Protein AF-A0A383B1E2-F1 (afdb_monomer)

Mean predicted aligned error: 8.52 Å

pLDDT: mean 80.53, std 10.41, range [55.38, 95.06]

Organism: NCBI:txid408172

Radius of gyration: 17.36 Å; Cα contacts (8 Å, |Δi|>4): 173; chains: 1; bounding box: 60×38×37 Å

Sequence (96 aa):
MATLIKIKRASSGSAELAPSSLAAGELAVSYGDDSLHSNAGDRLFVGDVDGSNVLVIGGKYFADLADHAPGTLTASSALIADASSKLDNIKVDNLD

Structure (mmCIF, N/CA/C/O backbone):
data_AF-A0A383B1E2-F1
#
_entry.id   AF-A0A383B1E2-F1
#
loop_
_atom_site.group_PDB
_atom_site.id
_atom_site.type_symbol
_atom_site.label_atom_id
_atom_site.label_alt_id
_atom_site.label_comp_id
_atom_site.label_asym_id
_atom_site.label_entity_id
_atom_site.label_seq_id
_atom_site.pdbx_PDB_ins_code
_atom_site.Cartn_x
_atom_site.Cartn_y
_atom_site.Cartn_z
_atom_site.occupancy
_atom_site.B_iso_or_equiv
_atom_site.auth_seq_id
_atom_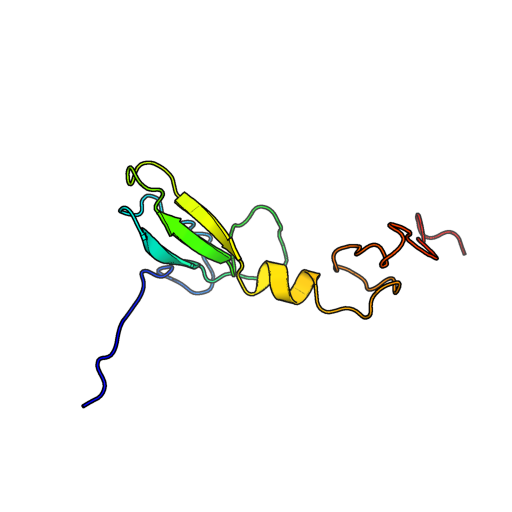site.auth_comp_id
_atom_site.auth_asym_id
_atom_site.auth_atom_id
_atom_site.pdbx_PDB_model_num
ATOM 1 N N . MET A 1 1 ? -31.791 1.403 -6.593 1.00 69.19 1 MET A N 1
ATOM 2 C CA . MET A 1 1 ? -31.251 2.529 -5.799 1.00 69.19 1 MET A CA 1
ATOM 3 C C . MET A 1 1 ? -29.800 2.205 -5.496 1.00 69.19 1 MET A C 1
ATOM 5 O O . MET A 1 1 ? -29.552 1.106 -5.023 1.00 69.19 1 MET A O 1
ATOM 9 N N . ALA A 1 2 ? -28.861 3.085 -5.839 1.00 78.38 2 ALA A N 1
ATOM 10 C CA . ALA A 1 2 ? -27.444 2.873 -5.550 1.00 78.38 2 ALA A CA 1
ATOM 11 C C . ALA A 1 2 ? -27.081 3.593 -4.247 1.00 78.38 2 ALA A C 1
ATOM 13 O O . ALA A 1 2 ? -27.342 4.789 -4.112 1.00 78.38 2 ALA A O 1
ATOM 14 N N . THR A 1 3 ? -26.501 2.871 -3.293 1.00 88.00 3 THR A N 1
ATOM 15 C CA . THR A 1 3 ? -25.995 3.452 -2.046 1.00 88.00 3 THR A CA 1
ATOM 16 C C . THR A 1 3 ? -24.555 3.890 -2.269 1.00 88.00 3 THR A C 1
ATOM 18 O O . THR A 1 3 ? -23.704 3.072 -2.612 1.00 88.00 3 THR A O 1
ATOM 21 N N . LEU A 1 4 ? -24.272 5.180 -2.086 1.00 89.81 4 LEU A N 1
ATOM 22 C CA . LEU A 1 4 ? -22.909 5.696 -2.163 1.00 89.81 4 LEU A CA 1
ATOM 23 C C . LEU A 1 4 ? -22.190 5.437 -0.835 1.00 89.81 4 LEU A C 1
ATOM 25 O O . LEU A 1 4 ? -22.434 6.134 0.149 1.00 89.81 4 LEU A O 1
ATOM 29 N N . ILE A 1 5 ? -21.290 4.456 -0.820 1.00 88.75 5 ILE A N 1
ATOM 30 C CA . ILE A 1 5 ? -20.387 4.214 0.308 1.00 88.75 5 ILE A CA 1
ATOM 31 C C . ILE A 1 5 ? -19.144 5.085 0.122 1.00 88.75 5 ILE A C 1
ATOM 33 O O . ILE A 1 5 ? -18.514 5.072 -0.934 1.00 88.75 5 ILE A O 1
ATOM 37 N N . LYS A 1 6 ? -18.799 5.864 1.149 1.00 89.69 6 LYS A N 1
ATOM 38 C CA . LYS A 1 6 ? -17.564 6.652 1.202 1.00 89.69 6 LYS A CA 1
ATOM 39 C C . LYS A 1 6 ? -16.637 6.029 2.237 1.00 89.69 6 LYS A C 1
ATOM 41 O O . LYS A 1 6 ? -17.089 5.689 3.325 1.00 89.69 6 LYS A O 1
ATOM 46 N N . ILE A 1 7 ? -15.357 5.941 1.902 1.00 91.25 7 ILE A N 1
ATOM 47 C CA . ILE A 1 7 ? -14.293 5.569 2.838 1.00 91.25 7 ILE A CA 1
ATOM 48 C C . ILE A 1 7 ? -13.589 6.825 3.359 1.00 91.25 7 ILE A C 1
ATOM 50 O O . ILE A 1 7 ? -13.676 7.896 2.738 1.00 91.25 7 ILE A O 1
ATOM 54 N N . LYS A 1 8 ? -12.906 6.702 4.503 1.00 91.12 8 LYS A N 1
ATOM 55 C CA . LYS A 1 8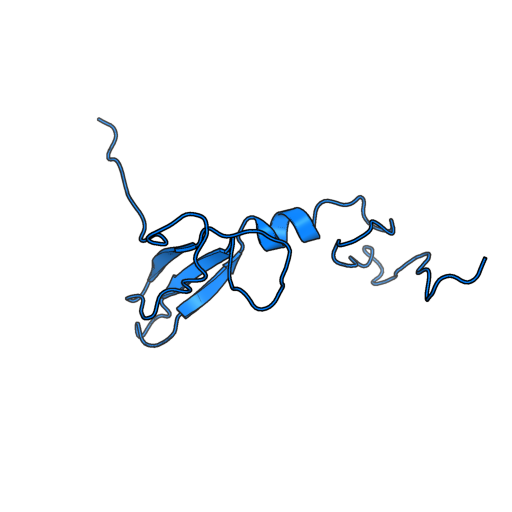 ? -12.080 7.782 5.053 1.00 91.12 8 LYS A CA 1
ATOM 56 C C . LYS A 1 8 ? -10.963 8.101 4.051 1.00 91.12 8 LYS A C 1
ATOM 58 O O . LYS A 1 8 ? -10.472 7.222 3.349 1.00 91.12 8 LYS A O 1
ATOM 63 N N . ARG A 1 9 ? -10.604 9.373 3.913 1.00 88.94 9 ARG A N 1
ATOM 64 C CA . ARG A 1 9 ? -9.601 9.803 2.935 1.00 88.94 9 ARG A CA 1
ATOM 65 C C . ARG A 1 9 ? -8.753 10.949 3.457 1.00 88.94 9 ARG A C 1
ATOM 67 O O . ARG A 1 9 ? -9.230 11.692 4.316 1.00 88.94 9 ARG A O 1
ATOM 74 N N . ALA A 1 10 ? -7.541 11.092 2.927 1.00 83.19 10 ALA A N 1
ATOM 75 C CA . ALA A 1 10 ? -6.680 12.233 3.224 1.00 83.19 10 ALA A CA 1
ATOM 76 C C . ALA A 1 10 ? -7.397 13.566 2.935 1.00 83.19 10 ALA A C 1
ATOM 78 O O . ALA A 1 10 ? -8.227 13.673 2.026 1.00 83.19 10 ALA A O 1
ATOM 79 N N . SER A 1 11 ? -7.099 14.582 3.748 1.00 75.25 11 SER A N 1
ATOM 80 C CA . SER A 1 11 ? -7.751 15.897 3.693 1.00 75.25 11 SER A CA 1
ATOM 81 C C . 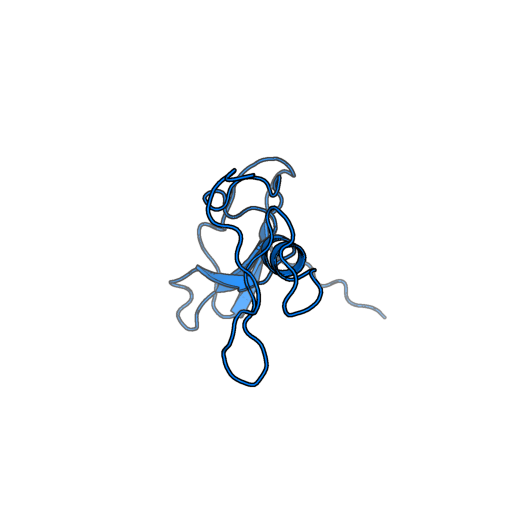SER A 1 11 ? -7.235 16.792 2.563 1.00 75.25 11 SER A C 1
ATOM 83 O O . SER A 1 11 ? -7.885 17.784 2.237 1.00 75.25 11 SER A O 1
ATOM 85 N N . SER A 1 12 ? -6.109 16.445 1.937 1.00 71.56 12 SER A N 1
ATOM 86 C CA . SER A 1 12 ? -5.587 17.111 0.745 1.00 71.56 12 SER A CA 1
ATOM 87 C C . SER A 1 12 ? -4.888 16.109 -0.179 1.00 71.56 12 SER A C 1
ATOM 89 O O . SER A 1 12 ? -4.541 15.006 0.236 1.00 71.56 12 SER A O 1
ATOM 91 N N . GLY A 1 13 ? -4.708 16.493 -1.447 1.00 62.72 13 GLY A N 1
ATOM 92 C CA . GLY A 1 13 ? -4.012 15.685 -2.456 1.00 62.72 13 GLY A CA 1
ATOM 93 C C . GLY A 1 13 ? -2.483 15.722 -2.360 1.00 62.72 13 GLY A C 1
ATOM 94 O O . GLY A 1 13 ? -1.818 15.028 -3.116 1.00 62.72 13 GLY A O 1
ATOM 95 N N . SER A 1 14 ? -1.932 16.548 -1.467 1.00 57.56 14 SER A N 1
ATOM 96 C CA . SER A 1 14 ? -0.491 16.826 -1.384 1.00 57.56 14 SER A CA 1
ATOM 97 C C . SER A 1 14 ? 0.077 16.641 0.022 1.00 57.56 14 SER A C 1
ATOM 99 O O . SER A 1 14 ? 1.225 17.005 0.244 1.00 57.56 14 SER A O 1
ATOM 101 N N . ALA A 1 15 ? -0.716 16.149 0.982 1.00 55.38 15 ALA A N 1
ATOM 102 C CA . ALA A 1 15 ? -0.262 15.964 2.356 1.00 55.38 15 ALA A CA 1
ATOM 103 C C . ALA A 1 15 ? -0.298 14.490 2.762 1.00 55.38 15 ALA A C 1
ATOM 105 O O . ALA A 1 15 ? -1.365 13.872 2.828 1.00 55.38 15 ALA A O 1
ATOM 106 N N . GLU A 1 16 ? 0.893 13.994 3.103 1.00 65.69 16 GLU A N 1
ATOM 107 C CA . GLU A 1 16 ? 1.169 12.778 3.863 1.00 65.69 16 GLU A CA 1
ATOM 108 C C . GLU A 1 16 ? 0.290 12.656 5.097 1.00 65.69 16 GLU A C 1
ATOM 110 O O . GLU A 1 16 ? 0.580 13.209 6.158 1.00 65.69 16 GLU A O 1
ATOM 115 N N . LEU A 1 17 ? -0.796 11.905 4.978 1.00 67.88 17 LEU A N 1
ATOM 116 C CA . LEU A 1 17 ? -1.676 11.651 6.104 1.00 67.88 17 LEU A CA 1
ATOM 117 C C . LEU A 1 17 ? -2.099 10.192 6.056 1.00 67.88 17 LEU A C 1
ATOM 119 O O . LEU A 1 17 ? -3.222 9.858 5.670 1.00 67.88 17 LEU A O 1
ATOM 123 N N . ALA A 1 18 ? -1.186 9.315 6.480 1.00 77.19 18 ALA A N 1
ATOM 124 C CA . ALA A 1 18 ? -1.625 8.042 7.026 1.00 77.19 18 ALA A CA 1
ATOM 125 C C . ALA A 1 18 ? -2.688 8.339 8.107 1.00 77.19 18 ALA A C 1
ATOM 127 O O . ALA A 1 18 ? -2.493 9.254 8.918 1.00 77.19 18 ALA A O 1
ATOM 128 N N . PRO A 1 19 ? -3.826 7.628 8.118 1.00 85.44 19 PRO A N 1
ATOM 129 C CA . PRO A 1 19 ? -4.830 7.810 9.155 1.00 85.44 19 PRO A CA 1
ATOM 130 C C . PRO A 1 19 ? -4.205 7.615 10.538 1.00 85.44 19 PRO A C 1
ATOM 132 O O . PRO A 1 19 ? -3.477 6.651 10.756 1.00 85.44 19 PRO A O 1
ATOM 135 N N . SER A 1 20 ? -4.516 8.499 11.487 1.00 86.38 20 SER A N 1
ATOM 136 C CA . SER A 1 20 ? -4.056 8.351 12.873 1.00 86.38 20 SER A CA 1
ATOM 137 C C . SER A 1 20 ? -4.785 7.231 13.619 1.00 86.38 20 SER A C 1
ATOM 139 O O . SER A 1 20 ? -4.248 6.685 14.578 1.00 86.38 20 SER A O 1
ATOM 141 N N . SER A 1 21 ? -6.002 6.887 13.188 1.00 89.25 21 SER A N 1
ATOM 142 C CA . SER A 1 21 ? -6.765 5.753 13.706 1.00 89.25 21 SER A CA 1
ATOM 143 C C . SER A 1 21 ? -7.847 5.284 12.729 1.00 89.25 21 SER A C 1
ATOM 145 O O . SER A 1 21 ? -8.428 6.067 11.960 1.00 89.25 21 SER A O 1
ATOM 147 N N . LEU A 1 22 ? -8.126 3.982 12.790 1.00 91.81 22 LEU A N 1
ATOM 148 C CA . LEU A 1 22 ? -9.193 3.302 12.065 1.00 91.81 22 LEU A CA 1
ATOM 149 C C . LEU A 1 22 ? -9.873 2.312 13.004 1.00 91.81 22 LEU A C 1
ATOM 151 O O . LEU A 1 22 ? -9.196 1.550 13.690 1.00 91.81 22 LEU A O 1
ATOM 155 N N . ALA A 1 23 ? -11.204 2.320 13.025 1.00 93.88 23 ALA A N 1
ATOM 156 C CA . ALA A 1 23 ? -11.956 1.274 13.707 1.00 93.88 23 ALA A CA 1
ATOM 157 C C . ALA A 1 23 ? -11.782 -0.076 12.991 1.00 93.88 23 ALA A C 1
ATOM 159 O O . ALA A 1 23 ? -11.347 -0.128 11.839 1.00 93.88 23 ALA A O 1
ATOM 160 N N . ALA A 1 24 ? -12.154 -1.169 13.655 1.00 94.44 24 ALA A N 1
ATOM 161 C CA . ALA A 1 24 ? -12.039 -2.505 13.084 1.00 94.44 24 ALA A CA 1
ATOM 162 C C . ALA A 1 24 ? -12.751 -2.618 11.727 1.00 94.44 24 ALA A C 1
ATOM 164 O O . ALA A 1 24 ? -13.952 -2.364 11.617 1.00 94.44 24 ALA A O 1
ATOM 165 N N . GLY A 1 25 ? -11.988 -2.966 10.686 1.00 91.38 25 GLY A N 1
ATOM 166 C CA . GLY A 1 25 ? -12.481 -3.064 9.311 1.00 91.38 25 GLY A CA 1
ATOM 167 C C . GLY A 1 25 ? -12.781 -1.724 8.624 1.00 91.38 25 GLY A C 1
ATOM 168 O O . GLY A 1 25 ? -13.268 -1.722 7.493 1.00 91.38 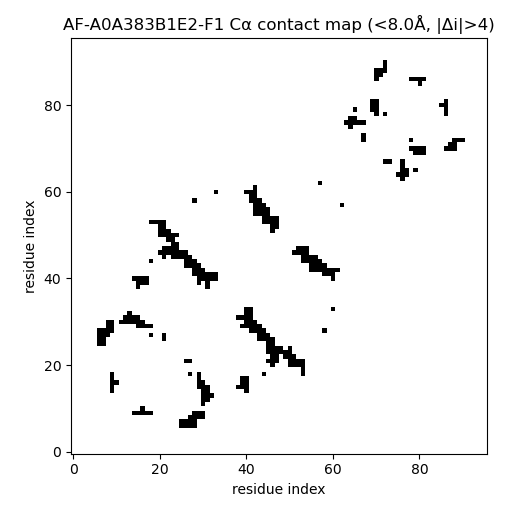25 GLY A O 1
ATOM 169 N N . GLU A 1 26 ? -12.501 -0.581 9.256 1.00 93.75 26 GLU A N 1
ATOM 170 C CA . GLU A 1 26 ? -12.655 0.727 8.621 1.00 93.75 26 GLU A CA 1
ATOM 171 C C . GLU A 1 26 ? -11.586 0.910 7.539 1.00 93.75 26 GLU A C 1
ATOM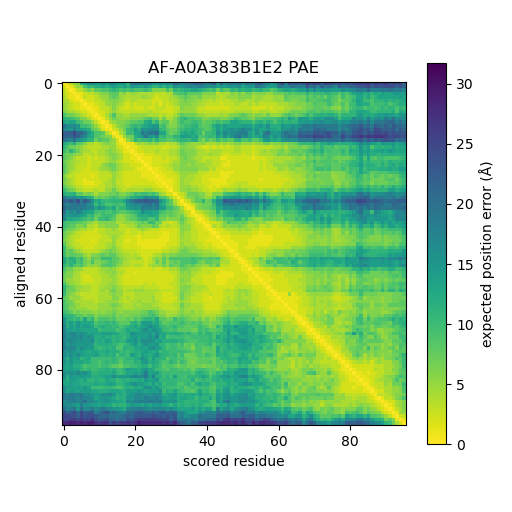 173 O O . GLU A 1 26 ? -10.393 0.769 7.802 1.00 93.75 26 GLU A O 1
ATOM 178 N N . LEU A 1 27 ? -12.023 1.249 6.325 1.00 93.62 27 LEU A N 1
ATOM 179 C CA . LEU A 1 27 ? -11.143 1.503 5.188 1.00 93.62 27 LEU A CA 1
ATOM 180 C C . LEU A 1 27 ? -10.789 2.984 5.073 1.00 93.62 27 LEU A C 1
ATOM 182 O O . LEU A 1 27 ? -11.644 3.863 5.250 1.00 93.62 27 LEU A O 1
ATOM 186 N N . ALA A 1 28 ? -9.546 3.251 4.676 1.00 93.00 28 ALA A N 1
ATOM 187 C CA . ALA A 1 28 ? -9.101 4.591 4.335 1.00 93.00 28 ALA A CA 1
ATOM 188 C C . ALA A 1 28 ? -8.145 4.630 3.143 1.00 93.00 28 ALA A C 1
ATOM 190 O O . ALA A 1 28 ? -7.438 3.665 2.878 1.00 93.00 28 ALA A O 1
ATOM 191 N N . VAL A 1 29 ? -8.104 5.765 2.447 1.00 90.94 29 VAL A N 1
ATOM 192 C CA . VAL A 1 29 ? -7.183 6.019 1.331 1.00 90.94 29 VAL A CA 1
ATOM 193 C C . VAL A 1 29 ? -6.388 7.303 1.560 1.00 90.94 29 VAL A C 1
ATOM 195 O O . VAL A 1 29 ? -6.949 8.321 1.969 1.00 90.94 29 VAL A O 1
ATOM 198 N N . SER A 1 30 ? -5.085 7.276 1.304 1.00 89.06 30 SER A N 1
ATOM 199 C CA . SER A 1 30 ? -4.262 8.487 1.256 1.00 89.06 30 SER A CA 1
ATOM 200 C C . SER A 1 30 ? -4.078 8.963 -0.180 1.00 89.06 30 SER A C 1
ATOM 202 O O . SER A 1 30 ? -4.197 8.194 -1.132 1.00 89.06 30 SER A O 1
ATOM 204 N N . TYR A 1 31 ? -3.784 10.251 -0.317 1.00 82.75 31 TYR A N 1
ATOM 205 C CA . TYR A 1 31 ? -3.408 10.882 -1.575 1.00 82.75 31 TYR A CA 1
ATOM 206 C C . TYR A 1 31 ? -2.033 11.517 -1.374 1.00 82.75 31 TYR A C 1
ATOM 208 O O . TYR A 1 31 ? -1.781 12.078 -0.307 1.00 82.75 31 TYR A O 1
ATOM 216 N N . GLY A 1 32 ? -1.147 11.422 -2.357 1.00 73.94 32 GLY A N 1
ATOM 217 C CA . GLY A 1 32 ? 0.163 12.065 -2.286 1.00 73.94 32 GLY A CA 1
ATOM 218 C C . GLY A 1 32 ? 1.055 11.658 -3.450 1.00 73.94 32 GLY A C 1
ATOM 219 O O . GLY A 1 32 ? 0.826 10.625 -4.063 1.00 73.94 32 GLY A O 1
ATOM 220 N N . ASP A 1 33 ? 2.055 12.483 -3.756 1.00 67.25 33 ASP A N 1
ATOM 221 C CA . ASP A 1 33 ? 3.006 12.210 -4.835 1.00 67.25 33 ASP A CA 1
ATOM 222 C C . ASP A 1 33 ? 3.887 10.991 -4.481 1.00 67.25 33 ASP A C 1
ATOM 224 O O . ASP A 1 33 ? 4.490 10.913 -3.408 1.00 67.25 33 ASP A O 1
ATOM 228 N N . ASP A 1 34 ? 3.894 10.030 -5.400 1.00 57.16 34 ASP A N 1
ATOM 229 C CA . ASP A 1 34 ? 4.393 8.646 -5.366 1.00 57.16 34 ASP A CA 1
ATOM 230 C C . ASP A 1 34 ? 5.925 8.517 -5.204 1.00 57.16 34 ASP A C 1
ATOM 232 O O . ASP A 1 34 ? 6.478 7.437 -5.011 1.00 57.16 34 ASP A O 1
ATOM 236 N N . SER A 1 35 ? 6.646 9.635 -5.246 1.00 56.38 35 SER A N 1
ATOM 237 C CA . SER A 1 35 ? 8.108 9.651 -5.362 1.00 56.38 35 SER A CA 1
ATOM 238 C C . SER A 1 35 ? 8.896 9.294 -4.086 1.00 56.38 35 SER A C 1
ATOM 240 O O . SER A 1 35 ? 10.119 9.158 -4.155 1.00 56.38 35 SER A O 1
ATOM 242 N N . LEU A 1 36 ? 8.254 9.102 -2.923 1.00 58.56 36 LEU A N 1
ATOM 243 C CA . LEU A 1 36 ? 8.944 8.813 -1.654 1.00 58.56 36 LEU A CA 1
ATOM 244 C C . LEU A 1 36 ? 8.321 7.635 -0.890 1.00 58.56 36 LEU A C 1
ATOM 246 O O . LEU A 1 36 ? 7.254 7.742 -0.300 1.00 58.56 36 LEU A O 1
ATOM 250 N N . HIS A 1 37 ? 9.046 6.520 -0.761 1.00 65.38 37 HIS A N 1
ATOM 251 C CA . HIS A 1 37 ? 8.593 5.321 -0.028 1.00 65.38 37 HIS A CA 1
ATOM 252 C C . HIS A 1 37 ? 8.208 5.565 1.453 1.00 65.38 37 HIS A C 1
ATOM 254 O O . HIS A 1 37 ? 7.562 4.722 2.089 1.00 65.38 37 HIS A O 1
ATOM 260 N N . SER A 1 38 ? 8.640 6.686 2.034 1.00 68.56 38 SER A N 1
ATOM 261 C CA . SER A 1 38 ? 8.453 7.055 3.440 1.00 68.56 38 SER A CA 1
ATOM 262 C C . SER A 1 38 ? 7.150 7.805 3.725 1.00 68.56 38 SER A C 1
ATOM 264 O O . SER A 1 38 ? 6.832 8.023 4.890 1.00 68.56 38 SER A O 1
ATOM 266 N N . ASN A 1 39 ? 6.403 8.201 2.694 1.00 70.50 39 ASN A N 1
ATOM 267 C CA . ASN A 1 39 ? 5.357 9.216 2.814 1.00 70.50 39 ASN A CA 1
ATOM 268 C C . ASN A 1 39 ? 3.929 8.666 3.021 1.00 70.50 39 ASN A C 1
ATOM 270 O O . ASN A 1 39 ? 2.983 9.395 3.310 1.00 70.50 39 ASN A O 1
ATOM 274 N N . ALA A 1 40 ? 3.750 7.353 2.893 1.00 78.75 40 ALA A N 1
ATOM 275 C CA . ALA A 1 40 ? 2.440 6.714 2.971 1.00 78.75 40 ALA A CA 1
ATOM 276 C C . ALA A 1 40 ? 1.383 7.274 1.989 1.00 78.75 40 ALA A C 1
ATOM 278 O O . ALA A 1 40 ? 0.192 7.041 2.203 1.00 78.75 40 ALA A O 1
ATOM 279 N N . GLY A 1 41 ? 1.797 7.975 0.928 1.00 84.19 41 GLY A N 1
ATOM 280 C CA . GLY A 1 41 ? 0.939 8.476 -0.146 1.00 84.19 41 GLY A CA 1
ATOM 281 C C . GLY A 1 41 ? 0.466 7.355 -1.069 1.00 84.19 41 GLY A C 1
ATOM 282 O O . GLY A 1 41 ? 1.105 6.308 -1.151 1.00 84.19 41 GLY A O 1
ATOM 283 N N . ASP A 1 42 ? -0.679 7.556 -1.723 1.00 86.94 42 ASP A N 1
ATOM 284 C CA . ASP A 1 42 ? -1.266 6.604 -2.675 1.00 86.94 42 ASP A CA 1
ATOM 285 C C . ASP A 1 42 ? -1.505 5.186 -2.104 1.00 86.94 42 ASP A C 1
ATOM 287 O O . ASP A 1 42 ? -1.464 4.184 -2.828 1.00 86.94 42 ASP A O 1
ATOM 291 N N . ARG A 1 43 ? -1.798 5.080 -0.797 1.00 89.00 43 ARG A N 1
ATOM 292 C CA . ARG A 1 43 ? -2.014 3.810 -0.076 1.00 89.00 43 ARG A CA 1
ATOM 293 C C . ARG A 1 43 ? -3.472 3.577 0.312 1.00 89.00 43 ARG A C 1
ATOM 295 O O . ARG A 1 43 ? -4.225 4.505 0.606 1.00 89.00 43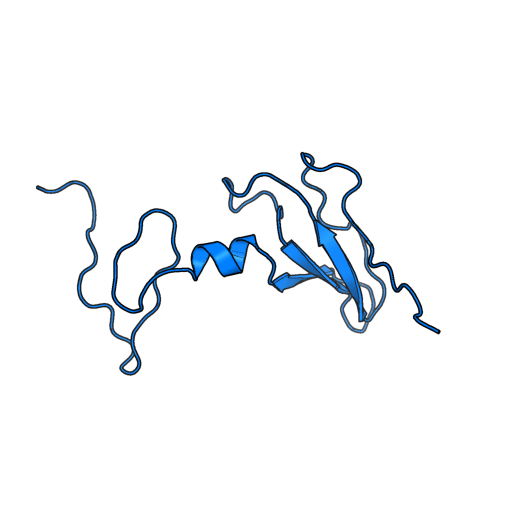 ARG A O 1
ATOM 302 N N . LEU A 1 44 ? -3.840 2.299 0.368 1.00 91.75 44 LEU A N 1
ATOM 303 C CA . LEU A 1 44 ? -5.078 1.785 0.946 1.00 91.75 44 LEU A CA 1
ATOM 304 C C . LEU A 1 44 ? -4.787 1.197 2.331 1.00 91.75 44 LEU A C 1
ATOM 306 O O . LEU A 1 44 ? -3.876 0.380 2.496 1.00 91.75 44 LEU A O 1
ATOM 310 N N . PHE A 1 45 ? -5.601 1.587 3.306 1.00 93.31 45 PHE A N 1
ATOM 311 C CA . PHE A 1 45 ? -5.466 1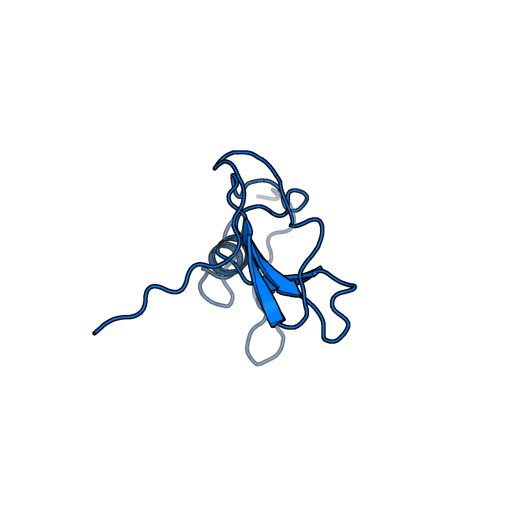.206 4.704 1.00 93.31 45 PHE A CA 1
ATOM 312 C C . PHE A 1 45 ? -6.722 0.514 5.228 1.00 93.31 45 PHE A C 1
ATOM 314 O O . PHE A 1 45 ? -7.832 0.801 4.769 1.00 93.31 45 PHE A O 1
ATOM 321 N N . VAL A 1 46 ? -6.543 -0.332 6.243 1.00 95.06 46 VAL A N 1
ATOM 322 C CA . VAL A 1 46 ? -7.630 -0.929 7.025 1.00 95.06 46 VAL A CA 1
ATOM 323 C C . VAL A 1 46 ? -7.299 -0.920 8.517 1.00 95.06 46 VAL A C 1
ATOM 325 O O . VAL A 1 46 ? -6.139 -1.083 8.901 1.00 95.06 46 VAL A O 1
ATOM 328 N N . GLY A 1 47 ? -8.308 -0.718 9.362 1.00 94.94 47 GLY A N 1
ATOM 329 C CA . GLY A 1 47 ? -8.176 -0.925 10.802 1.00 94.94 47 GLY A CA 1
ATOM 330 C C . GLY A 1 47 ? -8.161 -2.409 11.166 1.00 94.94 47 GLY A C 1
ATOM 331 O O . GLY A 1 47 ? -8.971 -3.189 10.662 1.00 94.94 47 GLY A O 1
ATOM 332 N N . ASP A 1 48 ? -7.244 -2.786 12.052 1.00 93.50 48 ASP A N 1
ATOM 333 C CA . ASP A 1 48 ? -7.132 -4.142 12.602 1.00 93.50 48 ASP A CA 1
ATOM 334 C C . ASP A 1 48 ? -8.348 -4.518 13.476 1.00 93.50 48 ASP A C 1
ATOM 336 O O . ASP A 1 48 ? -9.136 -3.654 13.856 1.00 93.50 48 ASP A O 1
ATOM 340 N N . VAL A 1 49 ? -8.505 -5.797 13.820 1.00 93.06 49 VAL A N 1
ATOM 341 C CA . VAL A 1 49 ? -9.651 -6.368 14.550 1.00 93.06 49 VAL A CA 1
ATOM 342 C C . VAL A 1 49 ? -9.971 -5.651 15.867 1.00 93.06 49 VAL A C 1
ATOM 344 O O . VAL A 1 49 ? -11.141 -5.515 16.217 1.00 93.06 49 VAL A O 1
ATOM 347 N N . ASP A 1 50 ? -8.954 -5.115 16.544 1.00 91.31 50 ASP A N 1
ATOM 348 C CA . ASP A 1 50 ? -9.101 -4.380 17.804 1.00 91.31 50 ASP A CA 1
ATOM 349 C C . ASP A 1 50 ? -9.214 -2.853 17.613 1.00 91.31 50 ASP A C 1
ATOM 351 O O . ASP A 1 50 ? -9.228 -2.101 18.587 1.00 91.31 50 ASP A O 1
ATOM 355 N N . GLY A 1 51 ? -9.218 -2.356 16.367 1.00 87.44 51 GLY A N 1
ATOM 356 C CA . GLY A 1 51 ? -9.238 -0.921 16.040 1.00 87.44 51 GLY A CA 1
ATOM 357 C C . GLY A 1 51 ? -8.026 -0.136 16.561 1.00 87.44 51 GLY A C 1
ATOM 358 O O . GLY A 1 51 ? -8.067 1.089 16.653 1.00 87.44 51 GLY A O 1
ATOM 359 N N . SER A 1 52 ? -6.966 -0.848 16.951 1.00 90.19 52 SER A N 1
ATOM 360 C CA . SER A 1 52 ? -5.784 -0.284 17.612 1.00 90.19 52 SER A CA 1
ATOM 361 C C . SER A 1 52 ? -4.641 0.005 16.639 1.00 90.19 52 SER A C 1
ATOM 363 O O . SER A 1 52 ? -3.795 0.850 16.919 1.00 90.19 52 SER A O 1
ATOM 365 N N . ASN A 1 53 ? -4.634 -0.666 15.484 1.00 90.94 53 ASN A N 1
ATOM 366 C CA . ASN A 1 53 ? -3.592 -0.545 14.472 1.00 90.94 53 ASN A CA 1
ATOM 367 C C . ASN A 1 53 ? -4.181 -0.128 13.122 1.00 90.94 53 ASN A C 1
ATOM 369 O O . ASN A 1 53 ? -5.293 -0.519 12.761 1.00 90.94 53 ASN A O 1
ATOM 373 N N . VAL A 1 54 ? -3.385 0.620 12.358 1.00 91.69 54 VAL A N 1
ATOM 374 C CA . VAL A 1 54 ? -3.663 0.984 10.966 1.00 91.69 54 VAL A CA 1
ATOM 375 C C . VAL A 1 54 ? -2.747 0.159 10.070 1.00 91.69 54 VAL A C 1
ATOM 377 O O . VAL A 1 54 ? -1.527 0.314 10.104 1.00 91.69 54 VAL A O 1
ATOM 380 N N . LEU A 1 55 ? -3.336 -0.734 9.280 1.00 92.38 55 LEU A N 1
ATOM 381 C CA . LEU A 1 55 ? -2.620 -1.651 8.399 1.00 92.38 55 LEU A CA 1
ATOM 382 C C . LEU A 1 55 ? -2.625 -1.112 6.969 1.00 92.38 55 LEU A C 1
ATOM 384 O O . LEU A 1 55 ? -3.656 -0.650 6.486 1.00 92.38 55 LEU A O 1
ATOM 388 N N . VAL A 1 56 ? -1.490 -1.207 6.277 1.00 91.19 56 VAL A N 1
ATOM 389 C CA . VAL A 1 56 ? -1.391 -0.926 4.837 1.00 91.19 56 VAL A CA 1
ATOM 390 C C . VAL A 1 56 ? -1.671 -2.217 4.078 1.00 91.19 56 VAL A C 1
ATOM 392 O O . VAL A 1 56 ? -0.975 -3.207 4.285 1.00 91.19 56 VAL A O 1
ATOM 395 N N . ILE A 1 57 ? -2.668 -2.202 3.195 1.00 91.94 57 ILE A N 1
ATOM 396 C CA . ILE A 1 57 ? -3.120 -3.402 2.467 1.00 91.94 57 ILE A CA 1
ATOM 397 C C . ILE A 1 57 ? -2.988 -3.290 0.947 1.00 91.94 57 ILE A C 1
ATOM 399 O O . ILE A 1 57 ? -3.319 -4.226 0.227 1.00 91.94 57 ILE A O 1
ATOM 403 N N . GLY A 1 58 ? -2.524 -2.150 0.443 1.00 89.44 58 GLY A N 1
ATOM 404 C CA . GLY A 1 58 ? -2.324 -1.930 -0.982 1.00 89.44 58 GLY A CA 1
ATOM 405 C C . GLY A 1 58 ? -2.332 -0.450 -1.320 1.00 89.44 58 GLY A C 1
ATOM 406 O O . GLY A 1 58 ? -1.975 0.387 -0.489 1.00 89.44 58 GLY A O 1
ATOM 407 N N . GLY A 1 59 ? -2.749 -0.133 -2.542 1.00 88.19 59 GLY A N 1
ATOM 408 C CA . GLY A 1 59 ? -2.793 1.227 -3.071 1.00 88.19 59 GLY A CA 1
ATOM 409 C C . GLY A 1 59 ? -2.082 1.348 -4.411 1.00 88.19 59 GLY A C 1
ATOM 410 O O . GLY A 1 59 ? -1.406 0.414 -4.847 1.00 88.19 59 GLY A O 1
ATOM 411 N N . LYS A 1 60 ? -2.252 2.504 -5.052 1.00 85.75 60 LYS A N 1
ATOM 412 C CA . LYS A 1 60 ? -1.652 2.809 -6.351 1.00 85.75 60 LYS A CA 1
ATOM 413 C C . LYS A 1 60 ? -0.121 2.727 -6.285 1.00 85.75 60 LYS A C 1
ATOM 415 O O . LYS A 1 60 ? 0.453 2.096 -7.155 1.00 85.75 60 LYS A O 1
ATOM 420 N N . TYR A 1 61 ? 0.501 3.196 -5.198 1.00 84.44 61 TYR A N 1
ATOM 421 C CA . TYR A 1 61 ? 1.951 3.078 -4.970 1.00 84.44 61 TYR A CA 1
ATOM 422 C C . TYR A 1 61 ? 2.483 1.654 -5.229 1.00 84.44 61 TYR A C 1
ATOM 424 O O . TYR A 1 61 ? 3.458 1.441 -5.941 1.00 84.44 61 TYR A O 1
ATOM 432 N N . PHE A 1 62 ? 1.814 0.632 -4.682 1.00 84.50 62 PHE A N 1
ATOM 433 C CA . PHE A 1 62 ? 2.248 -0.758 -4.861 1.00 84.50 62 PHE A CA 1
ATOM 434 C C . PHE A 1 62 ? 1.905 -1.317 -6.242 1.00 84.50 62 PHE A C 1
ATOM 436 O O . PHE A 1 62 ? 2.624 -2.181 -6.737 1.00 84.50 62 PHE A O 1
ATOM 443 N N . ALA A 1 63 ? 0.805 -0.855 -6.840 1.00 85.00 63 ALA A N 1
ATOM 444 C CA . ALA A 1 63 ? 0.419 -1.252 -8.188 1.00 85.00 63 ALA A CA 1
ATOM 445 C C . ALA A 1 63 ? 1.418 -0.720 -9.223 1.00 85.00 63 ALA A C 1
ATOM 447 O O . ALA A 1 63 ? 1.859 -1.485 -10.072 1.00 85.00 63 ALA A O 1
ATOM 448 N N . ASP A 1 64 ? 1.844 0.535 -9.085 1.00 83.56 64 ASP A N 1
ATOM 449 C CA . ASP A 1 64 ? 2.811 1.176 -9.979 1.00 83.56 64 ASP A CA 1
ATOM 450 C C . ASP A 1 64 ? 4.203 0.541 -9.835 1.00 83.56 64 ASP A C 1
ATOM 452 O O . ASP A 1 64 ? 4.884 0.277 -10.825 1.00 83.56 64 ASP A O 1
ATOM 456 N N . LEU A 1 65 ? 4.598 0.163 -8.612 1.00 80.75 65 LEU A N 1
ATOM 457 C CA . LEU A 1 65 ? 5.806 -0.641 -8.395 1.00 80.75 65 LEU A CA 1
ATOM 458 C C . LEU A 1 65 ? 5.748 -2.015 -9.083 1.00 80.75 65 LEU A C 1
ATOM 460 O O . LEU A 1 65 ? 6.790 -2.553 -9.464 1.00 80.75 65 LEU A O 1
ATOM 464 N N . ALA A 1 66 ? 4.561 -2.604 -9.213 1.00 80.69 66 ALA A N 1
ATOM 465 C CA . ALA A 1 66 ? 4.356 -3.913 -9.825 1.00 80.69 66 ALA A CA 1
ATOM 466 C C . ALA A 1 66 ? 4.096 -3.849 -11.342 1.00 80.69 66 ALA A C 1
ATOM 468 O O . ALA A 1 66 ? 4.024 -4.903 -11.974 1.00 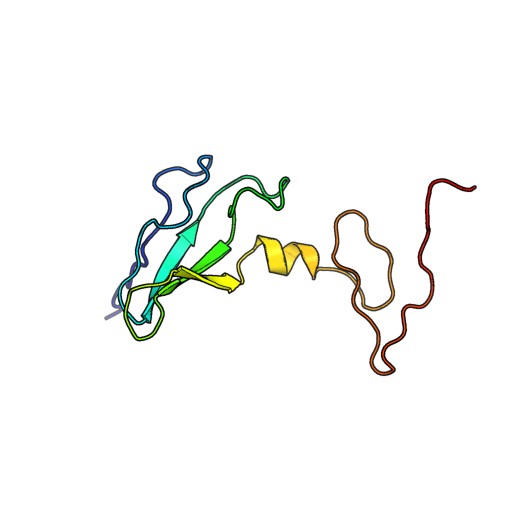80.69 66 ALA A O 1
ATOM 469 N N . ASP A 1 67 ? 3.989 -2.656 -11.935 1.00 79.31 67 ASP A N 1
ATOM 470 C CA . ASP A 1 67 ? 3.694 -2.465 -13.359 1.00 79.31 67 ASP A CA 1
ATOM 471 C C . ASP A 1 67 ? 4.950 -2.637 -14.234 1.00 79.31 67 ASP A C 1
ATOM 473 O O . ASP A 1 67 ? 5.489 -1.701 -14.821 1.00 79.31 67 ASP A O 1
ATOM 477 N N . HIS A 1 68 ? 5.469 -3.864 -14.281 1.00 72.50 68 HIS A N 1
ATOM 478 C CA . HIS A 1 68 ? 6.546 -4.262 -15.185 1.00 72.50 68 HIS A CA 1
ATOM 479 C C . HIS A 1 68 ? 6.346 -5.705 -15.657 1.00 72.50 68 HIS A C 1
ATOM 481 O O . HIS A 1 68 ? 5.769 -6.544 -14.961 1.00 72.50 68 HIS A O 1
ATOM 487 N N . ALA A 1 69 ? 6.846 -6.022 -16.855 1.00 73.75 69 ALA A N 1
ATOM 488 C CA . ALA A 1 69 ? 6.861 -7.403 -17.319 1.00 73.75 69 ALA A CA 1
ATOM 489 C C . ALA A 1 69 ? 7.771 -8.237 -16.393 1.00 73.75 69 ALA A C 1
ATOM 491 O O . ALA A 1 69 ? 8.907 -7.815 -16.1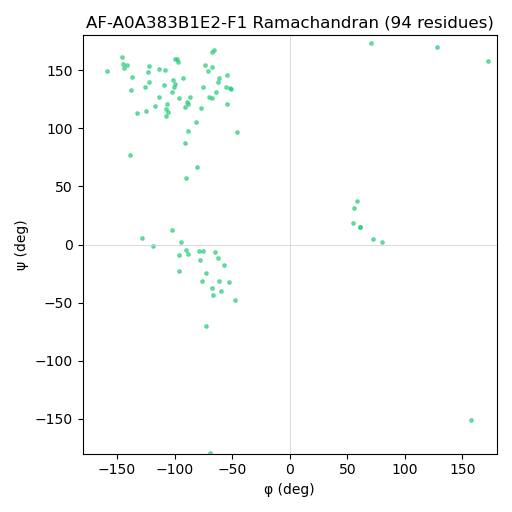33 1.00 73.75 69 ALA A O 1
ATOM 492 N N . PRO A 1 70 ? 7.326 -9.411 -15.906 1.00 71.19 70 PRO A N 1
ATOM 493 C CA . PRO A 1 70 ? 8.152 -10.266 -15.060 1.00 71.19 70 PRO A CA 1
ATOM 494 C C . PRO A 1 70 ? 9.517 -10.543 -15.699 1.00 71.19 70 PRO A C 1
ATOM 496 O O . PRO A 1 70 ? 9.600 -10.836 -16.892 1.00 71.19 70 PRO A O 1
ATOM 499 N N . GLY A 1 71 ? 10.586 -10.434 -14.908 1.00 65.81 71 GLY A N 1
ATOM 500 C CA . GLY A 1 71 ? 11.960 -10.635 -15.379 1.00 65.81 71 GLY A CA 1
ATOM 501 C C . GLY A 1 71 ? 12.592 -9.443 -16.110 1.00 65.81 71 GLY A C 1
ATOM 502 O O . GLY A 1 71 ? 13.738 -9.554 -16.540 1.00 65.81 71 GLY A O 1
ATOM 503 N N . THR A 1 72 ? 11.905 -8.301 -16.235 1.00 71.31 72 THR A N 1
ATOM 504 C CA . THR A 1 72 ? 12.475 -7.078 -16.831 1.00 71.31 72 THR A CA 1
ATOM 505 C C . THR A 1 72 ? 12.906 -6.067 -15.772 1.00 71.31 72 THR A C 1
ATOM 507 O O . THR A 1 72 ? 12.237 -5.882 -14.757 1.00 71.31 72 THR A O 1
ATOM 510 N N . LEU A 1 73 ? 14.030 -5.386 -16.015 1.00 73.62 73 LEU A N 1
ATOM 511 C CA . LEU A 1 73 ? 14.513 -4.313 -15.151 1.00 73.62 73 LEU A CA 1
ATOM 512 C C . LEU A 1 73 ? 13.910 -2.975 -15.593 1.00 73.62 73 LEU A C 1
ATOM 514 O O . LEU A 1 73 ? 14.418 -2.337 -16.516 1.00 73.62 73 LEU A O 1
ATOM 518 N N . THR A 1 74 ? 12.840 -2.561 -14.918 1.00 74.50 74 THR A N 1
ATOM 519 C CA . THR A 1 74 ? 12.216 -1.244 -15.105 1.00 74.50 74 THR A CA 1
ATOM 520 C C . THR A 1 74 ? 12.656 -0.302 -13.986 1.00 74.50 74 THR A C 1
ATOM 522 O O . THR A 1 74 ? 12.731 -0.696 -12.821 1.00 74.50 74 THR A O 1
ATOM 525 N N . ALA A 1 75 ? 13.010 0.936 -14.338 1.00 72.56 75 ALA A N 1
ATOM 526 C CA . ALA A 1 75 ? 13.425 1.935 -13.358 1.00 72.56 75 ALA A CA 1
ATOM 527 C C . ALA A 1 75 ? 12.279 2.246 -12.383 1.00 72.56 75 ALA A C 1
ATOM 529 O O . ALA A 1 75 ? 11.131 2.359 -12.799 1.00 72.56 75 ALA A O 1
ATOM 530 N N . SER A 1 76 ? 12.608 2.408 -11.100 1.00 72.44 76 SER A N 1
ATOM 531 C CA . SER A 1 76 ? 11.647 2.718 -10.029 1.00 72.44 76 SER A CA 1
ATOM 532 C C . SER A 1 76 ? 10.546 1.672 -9.796 1.00 72.44 76 SER A C 1
ATOM 534 O O . SER A 1 76 ? 9.595 1.971 -9.086 1.00 72.44 76 SER A O 1
ATOM 536 N N . SER A 1 77 ? 10.675 0.450 -10.323 1.00 73.94 77 SER A N 1
ATOM 537 C CA . SER A 1 77 ? 9.757 -0.667 -10.054 1.00 73.94 77 SER A CA 1
ATOM 538 C C . SER A 1 77 ? 10.321 -1.631 -9.003 1.00 73.94 77 SER A C 1
ATOM 540 O O . SER A 1 77 ? 11.531 -1.691 -8.763 1.00 73.94 77 SER A O 1
ATOM 542 N N . ALA A 1 78 ? 9.447 -2.419 -8.375 1.00 77.44 78 ALA A N 1
ATOM 543 C CA . ALA A 1 78 ? 9.869 -3.550 -7.553 1.00 77.44 78 ALA A CA 1
ATOM 544 C C . ALA A 1 78 ? 10.496 -4.646 -8.432 1.00 77.44 78 ALA A C 1
ATOM 546 O O . ALA A 1 78 ? 10.151 -4.781 -9.597 1.00 77.44 78 ALA A O 1
ATOM 547 N N . LEU A 1 79 ? 11.397 -5.460 -7.881 1.00 81.25 79 LEU A N 1
ATOM 548 C CA . LEU A 1 79 ? 11.933 -6.633 -8.579 1.00 81.25 79 LEU A CA 1
ATOM 549 C C . LEU A 1 79 ? 11.061 -7.854 -8.259 1.00 81.25 79 LEU A C 1
ATOM 551 O O . LEU A 1 79 ? 10.978 -8.253 -7.096 1.00 81.25 79 LEU A O 1
ATOM 555 N N . ILE A 1 80 ? 10.437 -8.460 -9.272 1.00 79.31 80 ILE A N 1
ATOM 556 C CA . ILE A 1 80 ? 9.625 -9.678 -9.117 1.00 79.31 80 ILE A CA 1
ATOM 557 C C . ILE A 1 80 ? 10.376 -10.877 -9.701 1.00 79.31 80 ILE A C 1
ATOM 559 O O . ILE A 1 80 ? 10.714 -10.900 -10.886 1.00 79.31 80 ILE A O 1
ATOM 563 N N . ALA A 1 81 ? 10.631 -11.879 -8.854 1.00 75.94 81 ALA A N 1
ATOM 564 C CA . ALA A 1 81 ? 11.230 -13.140 -9.275 1.00 75.94 81 ALA A CA 1
ATOM 565 C C . ALA A 1 81 ? 10.243 -13.974 -10.108 1.00 75.94 81 ALA A C 1
ATOM 567 O O . ALA A 1 81 ? 9.030 -13.921 -9.898 1.00 75.94 81 ALA A O 1
ATOM 568 N N . ASP A 1 82 ? 10.768 -14.758 -11.044 1.00 77.38 82 ASP A N 1
ATOM 569 C CA . ASP A 1 82 ? 9.975 -15.664 -11.868 1.00 77.38 82 ASP A CA 1
ATOM 570 C C . ASP A 1 82 ? 9.401 -16.853 -11.067 1.00 77.38 82 ASP A C 1
ATOM 572 O O . ASP A 1 82 ? 9.629 -17.016 -9.865 1.00 77.38 82 ASP A O 1
ATOM 576 N N . ALA A 1 83 ? 8.666 -17.738 -11.748 1.00 79.88 83 ALA A N 1
ATOM 577 C CA . ALA A 1 83 ? 8.060 -18.926 -11.139 1.00 79.88 83 ALA A CA 1
ATOM 578 C C . ALA A 1 83 ? 9.075 -19.938 -10.558 1.00 79.88 83 ALA A C 1
ATOM 580 O O . ALA A 1 83 ? 8.679 -20.856 -9.843 1.00 79.88 83 ALA A O 1
ATOM 581 N N . SER A 1 84 ? 10.369 -19.783 -10.855 1.00 84.94 84 SER A N 1
ATOM 582 C CA . SER A 1 84 ? 11.473 -20.577 -10.301 1.00 84.94 84 SER A CA 1
ATOM 583 C C . SER A 1 84 ? 12.246 -19.825 -9.208 1.00 84.94 84 SER A C 1
ATOM 585 O O . SER A 1 84 ? 13.331 -20.260 -8.801 1.00 84.94 84 SER A O 1
ATOM 587 N N . SER A 1 85 ? 11.701 -18.704 -8.726 1.00 81.75 85 SER A N 1
ATOM 588 C CA . SER A 1 85 ? 12.326 -17.805 -7.755 1.00 81.75 85 SER A CA 1
ATOM 589 C C . SER A 1 85 ? 13.669 -17.246 -8.242 1.00 81.75 85 SER A C 1
ATOM 591 O O . SER A 1 85 ? 14.614 -17.122 -7.456 1.00 81.75 85 SER A O 1
ATOM 593 N N . LYS A 1 86 ? 13.784 -16.945 -9.543 1.00 78.25 86 LYS A N 1
ATOM 594 C CA . LYS A 1 86 ? 14.981 -16.357 -10.163 1.00 78.25 86 LYS A CA 1
ATOM 595 C C . LYS A 1 86 ? 14.722 -14.945 -10.682 1.00 78.25 86 LYS A C 1
ATOM 597 O O . LYS A 1 86 ? 13.611 -14.595 -11.064 1.00 78.25 86 LYS A O 1
ATOM 602 N N . LEU A 1 87 ? 15.781 -14.141 -10.687 1.00 77.38 87 LEU A N 1
ATOM 603 C CA . LEU A 1 87 ? 15.870 -12.865 -11.396 1.00 77.38 87 LEU A CA 1
ATOM 604 C C . LEU A 1 87 ? 16.920 -13.062 -12.495 1.00 77.38 87 LEU A C 1
ATOM 606 O O . LEU A 1 87 ? 18.008 -13.544 -12.184 1.00 77.38 87 LEU A O 1
ATOM 610 N N . ASP A 1 88 ? 16.580 -12.758 -13.750 1.00 76.19 88 ASP A N 1
ATOM 611 C CA . ASP A 1 88 ? 17.436 -13.044 -14.914 1.00 76.19 88 ASP A CA 1
ATOM 612 C C . ASP A 1 88 ? 18.646 -12.099 -14.968 1.00 76.19 88 ASP A C 1
ATOM 614 O O . ASP A 1 88 ? 19.769 -12.493 -14.652 1.00 76.19 88 ASP A O 1
ATOM 618 N N . ASN A 1 89 ? 18.408 -10.816 -15.264 1.00 75.69 89 ASN A N 1
ATOM 619 C CA . ASN A 1 89 ? 19.466 -9.817 -15.364 1.00 75.69 89 ASN A CA 1
ATOM 620 C C . ASN A 1 89 ? 19.199 -8.618 -14.441 1.00 75.69 89 ASN A C 1
ATOM 622 O O . ASN A 1 89 ? 18.261 -7.849 -14.652 1.00 75.69 89 ASN A O 1
ATOM 626 N N . ILE A 1 90 ? 20.060 -8.428 -13.438 1.00 78.56 90 ILE A N 1
ATOM 627 C CA . ILE A 1 90 ? 20.046 -7.255 -12.555 1.00 78.56 90 ILE A CA 1
ATOM 628 C C . ILE A 1 90 ? 21.243 -6.382 -12.920 1.00 78.56 90 ILE A C 1
ATOM 630 O O . ILE A 1 90 ? 22.387 -6.801 -12.758 1.00 78.56 90 ILE A O 1
ATOM 634 N N . LYS A 1 91 ? 20.991 -5.157 -13.392 1.00 77.69 91 LYS A N 1
ATOM 635 C CA . LYS A 1 91 ? 22.057 -4.160 -13.522 1.00 77.69 91 LYS A CA 1
ATOM 636 C C . LYS A 1 91 ? 22.348 -3.597 -12.139 1.00 77.69 91 LYS A C 1
ATOM 638 O O . LYS A 1 91 ? 21.463 -3.021 -11.508 1.00 77.69 91 LYS A O 1
ATOM 643 N N . VAL A 1 92 ? 23.570 -3.798 -11.667 1.00 79.19 92 VAL A N 1
ATOM 644 C CA . VAL A 1 92 ? 24.056 -3.234 -10.409 1.00 79.19 92 VAL A CA 1
ATOM 645 C C . VAL A 1 92 ? 25.036 -2.135 -10.788 1.00 79.19 92 VAL A C 1
ATOM 647 O O . VAL A 1 92 ? 26.101 -2.444 -11.313 1.00 79.19 92 VAL A O 1
ATOM 650 N N . ASP A 1 93 ? 24.645 -0.882 -10.536 1.00 78.31 93 ASP A N 1
ATOM 651 C CA . ASP A 1 93 ? 25.403 0.334 -10.870 1.00 78.31 93 ASP A CA 1
ATOM 652 C C . ASP A 1 93 ? 25.474 0.652 -12.385 1.00 78.31 93 ASP A C 1
ATOM 654 O O . ASP A 1 93 ? 24.965 -0.083 -13.235 1.00 78.31 93 ASP A O 1
ATOM 658 N N . ASN A 1 94 ? 26.037 1.813 -12.715 1.00 73.19 94 ASN A N 1
ATOM 659 C CA . ASN A 1 94 ? 26.214 2.321 -14.067 1.00 73.19 94 ASN A CA 1
ATOM 660 C C . ASN A 1 94 ? 27.561 1.858 -14.642 1.00 73.19 94 ASN A C 1
ATOM 662 O O . ASN A 1 94 ? 28.416 2.671 -14.996 1.00 73.19 94 ASN A O 1
ATOM 666 N N . LEU A 1 95 ? 27.764 0.540 -14.670 1.00 63.38 95 LEU A N 1
ATOM 667 C CA . LEU A 1 95 ? 28.892 -0.085 -15.354 1.00 63.38 95 LEU A CA 1
ATOM 668 C C . LEU A 1 95 ? 28.457 -0.414 -16.785 1.00 63.38 95 LEU A C 1
ATOM 670 O O . LEU A 1 95 ? 27.962 -1.511 -17.048 1.00 63.38 95 LEU A O 1
ATOM 674 N N . ASP A 1 96 ? 28.614 0.564 -17.674 1.00 59.72 96 ASP A N 1
ATOM 675 C CA . ASP A 1 96 ? 28.808 0.300 -19.105 1.00 59.72 96 ASP A CA 1
ATOM 676 C C . ASP A 1 96 ? 30.295 0.007 -19.377 1.00 59.72 96 ASP A C 1
ATOM 678 O O . ASP A 1 96 ? 31.159 0.697 -18.780 1.00 59.72 96 ASP A O 1
#

Foldseek 3Di:
DDDDDDAAEDPDQDAQDDDPWAAAQGKYAYHHDLPDPPRSHQFIWGQHRHRPDIDTDGGPSLVVLVPDDQLDDDPPHDHDADPVRDRDDDDDDDDD

Secondary structure (DSSP, 8-state):
-------EE-SSSSS----S---TT-EEE----TT-TTS-TT-EEEE-TTS--EEEEE-HHHHHHH-S-TT---TTSPP---TTS--S----SS--

Solvent-accessible surface area (backbone atoms only — not comparable to full-atom values): 5972 Å² total; per-residue (Å²): 137,86,83,87,83,80,66,51,61,38,95,42,70,78,43,68,41,64,72,92,73,26,51,54,72,36,49,33,38,26,27,28,75,75,89,46,96,86,44,52,26,26,27,29,33,34,13,36,88,82,32,79,44,73,40,81,80,48,36,57,49,60,51,60,25,59,72,61,64,82,56,57,83,54,86,92,40,63,89,55,59,43,100,81,74,45,70,79,66,79,85,78,76,93,78,128